Protein AF-A0A959F3C0-F1 (afdb_monomer_lite)

Structure (mmCIF, N/CA/C/O backbone):
data_AF-A0A959F3C0-F1
#
_entry.id   AF-A0A959F3C0-F1
#
loop_
_atom_site.group_PDB
_atom_site.id
_atom_site.type_symbol
_atom_site.label_atom_id
_atom_site.label_alt_id
_atom_site.label_comp_id
_atom_site.label_asym_id
_atom_site.label_entity_id
_atom_site.label_seq_id
_atom_site.pdbx_PDB_ins_code
_atom_site.Cartn_x
_atom_site.Cartn_y
_atom_site.Cartn_z
_atom_site.occupancy
_atom_site.B_iso_or_equiv
_atom_site.auth_seq_id
_atom_site.auth_comp_id
_atom_site.auth_asym_id
_atom_site.auth_atom_id
_atom_site.pdbx_PDB_model_num
ATOM 1 N N . ARG A 1 1 ? -4.978 -16.212 4.490 1.00 79.19 1 ARG A N 1
ATOM 2 C CA . ARG A 1 1 ? -4.830 -14.966 3.692 1.00 79.19 1 ARG A CA 1
ATOM 3 C C . ARG A 1 1 ? -3.474 -14.296 3.899 1.00 79.19 1 ARG A C 1
ATOM 5 O O . ARG A 1 1 ? -2.756 -14.211 2.923 1.00 79.19 1 ARG A O 1
ATOM 12 N N . VAL A 1 2 ? -3.073 -13.906 5.117 1.00 84.25 2 VAL A N 1
ATOM 13 C CA . VAL A 1 2 ? -1.724 -13.333 5.361 1.00 84.25 2 VAL A CA 1
ATOM 14 C C . VAL A 1 2 ? -0.593 -14.258 4.881 1.00 84.25 2 VAL A C 1
ATOM 16 O O . VAL A 1 2 ? 0.259 -13.827 4.116 1.00 84.25 2 VAL A O 1
ATOM 19 N 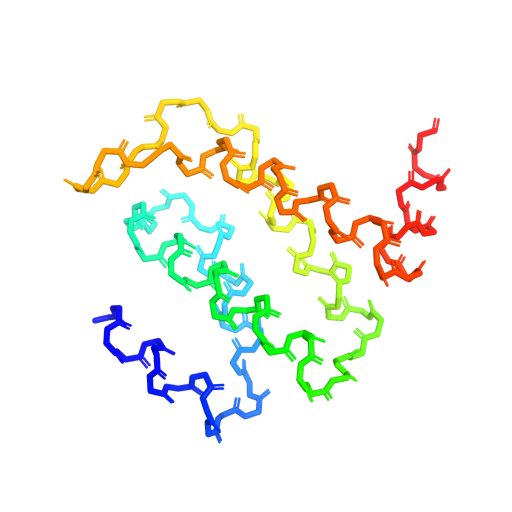N . ASN A 1 3 ? -0.635 -15.552 5.221 1.00 80.19 3 ASN A N 1
ATOM 20 C CA . ASN A 1 3 ? 0.368 -16.510 4.725 1.00 80.19 3 ASN A CA 1
ATOM 21 C C . ASN A 1 3 ? 0.359 -16.642 3.191 1.00 80.19 3 ASN A C 1
ATOM 23 O O . ASN A 1 3 ? 1.416 -16.740 2.583 1.00 80.19 3 ASN A O 1
ATOM 27 N N . ALA A 1 4 ? -0.822 -16.576 2.567 1.00 82.44 4 ALA A N 1
ATOM 28 C CA . ALA A 1 4 ? -0.950 -16.607 1.111 1.00 82.44 4 ALA A CA 1
ATOM 29 C C . ALA A 1 4 ? -0.371 -15.341 0.459 1.00 82.44 4 ALA A C 1
ATOM 31 O O . ALA A 1 4 ? 0.291 -15.445 -0.559 1.00 82.44 4 ALA A O 1
ATOM 32 N N . LEU A 1 5 ? -0.542 -14.161 1.067 1.00 85.50 5 LEU A N 1
ATOM 33 C CA . LEU A 1 5 ? 0.069 -12.917 0.582 1.00 85.50 5 LEU A CA 1
ATOM 34 C C . LEU A 1 5 ? 1.594 -12.994 0.560 1.00 85.50 5 LEU A C 1
ATOM 36 O O . LEU A 1 5 ? 2.214 -12.605 -0.423 1.00 85.50 5 LEU A O 1
ATOM 40 N N . ARG A 1 6 ? 2.185 -13.522 1.634 1.00 77.06 6 ARG A N 1
ATOM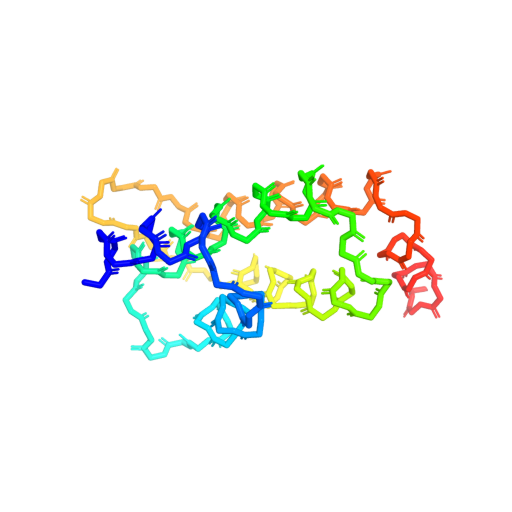 41 C CA . ARG A 1 6 ? 3.640 -13.681 1.747 1.00 77.06 6 ARG A CA 1
ATOM 42 C C . ARG A 1 6 ? 4.203 -14.690 0.744 1.00 77.06 6 ARG A C 1
ATOM 44 O O . ARG A 1 6 ? 5.342 -14.533 0.318 1.00 77.06 6 ARG A O 1
ATOM 51 N N . ALA A 1 7 ? 3.422 -15.713 0.392 1.00 80.62 7 ALA A N 1
ATOM 52 C CA . ALA A 1 7 ? 3.784 -16.673 -0.646 1.00 80.62 7 ALA A CA 1
ATOM 53 C C . ALA A 1 7 ? 3.670 -16.041 -2.045 1.00 80.62 7 ALA A C 1
ATOM 55 O O . ALA A 1 7 ? 4.661 -15.962 -2.764 1.00 80.62 7 ALA A O 1
ATOM 56 N N . LEU A 1 8 ? 2.503 -15.476 -2.377 1.00 79.81 8 LEU A N 1
ATOM 57 C CA . LEU A 1 8 ? 2.221 -14.863 -3.682 1.00 79.81 8 LEU A CA 1
ATOM 58 C C . LEU A 1 8 ? 3.166 -13.706 -4.021 1.00 79.81 8 LEU A C 1
ATOM 60 O O . LEU A 1 8 ? 3.525 -13.516 -5.180 1.00 79.81 8 LEU A O 1
ATOM 64 N N . SER A 1 9 ? 3.625 -12.946 -3.020 1.00 76.94 9 SER A N 1
ATOM 65 C CA . SER A 1 9 ? 4.524 -11.814 -3.261 1.00 76.94 9 SER A CA 1
ATOM 66 C C . SER A 1 9 ? 5.851 -12.202 -3.918 1.00 76.94 9 SER A C 1
ATOM 68 O O . SER A 1 9 ? 6.536 -11.312 -4.414 1.00 76.94 9 SER A O 1
ATOM 70 N N . ARG A 1 10 ? 6.231 -13.487 -3.894 1.00 70.12 10 ARG A N 1
ATOM 71 C CA . ARG A 1 10 ? 7.502 -13.987 -4.437 1.00 70.12 10 ARG A CA 1
ATOM 72 C C . ARG A 1 10 ? 7.410 -14.501 -5.872 1.00 70.12 10 ARG A C 1
ATOM 74 O O . ARG A 1 10 ? 8.434 -14.527 -6.541 1.00 70.12 10 ARG A O 1
ATOM 81 N N . GLU A 1 11 ? 6.227 -14.905 -6.324 1.00 70.88 11 GLU A N 1
ATOM 82 C CA . GLU A 1 11 ? 6.081 -15.757 -7.518 1.00 70.88 11 GLU A CA 1
ATOM 83 C C . GLU A 1 11 ? 5.157 -15.163 -8.589 1.00 70.88 11 GLU A C 1
ATOM 85 O O . GLU A 1 11 ? 5.207 -15.586 -9.736 1.00 70.88 11 GLU A O 1
ATOM 90 N N . ASP A 1 12 ? 4.323 -14.181 -8.238 1.00 75.62 12 ASP A N 1
ATOM 91 C CA . ASP A 1 12 ? 3.169 -13.805 -9.065 1.00 75.62 12 ASP A CA 1
ATOM 92 C C . ASP A 1 12 ? 3.296 -12.391 -9.639 1.00 75.62 12 ASP A C 1
ATOM 94 O O . ASP A 1 12 ? 3.259 -11.432 -8.873 1.00 75.62 12 ASP A O 1
ATOM 98 N N . GLU A 1 13 ? 3.440 -12.231 -10.956 1.00 72.94 13 GLU A N 1
ATOM 99 C CA . GLU A 1 13 ? 3.534 -10.936 -11.663 1.00 72.94 13 GLU A CA 1
ATOM 100 C C . GLU A 1 13 ? 2.342 -9.988 -11.414 1.00 72.94 13 GLU A C 1
ATOM 102 O O . GLU A 1 13 ? 2.512 -8.769 -11.431 1.00 72.94 13 GLU A O 1
ATOM 107 N N . GLU A 1 14 ? 1.158 -10.503 -11.076 1.00 83.56 14 GLU A N 1
ATOM 108 C CA . GLU A 1 14 ? -0.047 -9.696 -10.838 1.00 83.56 14 GLU A CA 1
ATOM 109 C C . GLU A 1 14 ? -0.189 -9.213 -9.386 1.00 83.56 14 GLU A C 1
ATOM 111 O O . GLU A 1 14 ? -1.116 -8.465 -9.036 1.00 83.56 14 GLU A O 1
ATOM 116 N N . PHE A 1 15 ? 0.745 -9.598 -8.514 1.00 90.19 15 PHE A N 1
ATOM 117 C CA . PHE A 1 15 ? 0.666 -9.335 -7.081 1.00 90.19 15 PHE A CA 1
ATOM 118 C C . PHE A 1 15 ? 0.436 -7.860 -6.737 1.00 90.19 15 PHE A C 1
ATOM 120 O O . PHE A 1 15 ? -0.326 -7.568 -5.815 1.00 90.19 15 PHE A O 1
ATOM 127 N N . MET A 1 16 ? 1.060 -6.915 -7.451 1.00 91.38 16 MET A N 1
ATOM 128 C CA . MET A 1 16 ?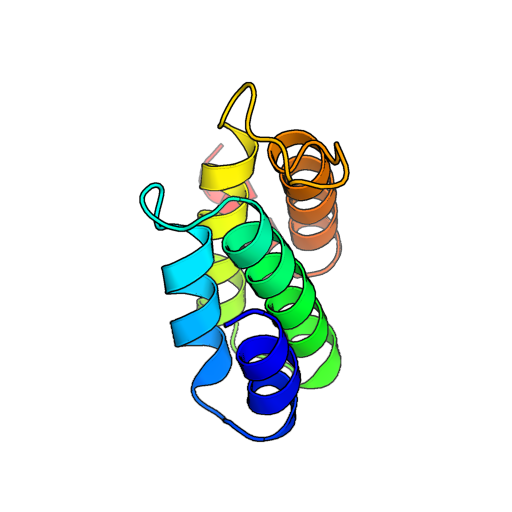 0.911 -5.485 -7.147 1.00 91.38 16 MET A CA 1
ATOM 129 C C . MET A 1 16 ? -0.521 -4.985 -7.335 1.00 91.38 16 MET A C 1
ATOM 131 O O . MET A 1 16 ? -1.010 -4.198 -6.517 1.00 91.38 16 MET A O 1
ATOM 135 N N . SER A 1 17 ? -1.216 -5.471 -8.365 1.00 90.88 17 SER A N 1
ATOM 136 C CA . SER A 1 17 ? -2.630 -5.158 -8.596 1.00 90.88 17 SER A CA 1
ATOM 137 C C . SER A 1 17 ? -3.481 -5.677 -7.435 1.00 90.88 17 SER A C 1
ATOM 139 O O . SER A 1 17 ? -4.276 -4.947 -6.831 1.00 90.88 17 SER A O 1
ATOM 141 N N . TYR A 1 18 ? -3.228 -6.922 -7.027 1.00 92.31 18 TYR A N 1
ATOM 142 C CA . TYR A 1 18 ? -3.921 -7.548 -5.909 1.00 92.31 18 TYR A CA 1
ATOM 143 C C . TYR A 1 18 ? -3.645 -6.847 -4.568 1.00 92.31 18 TYR A C 1
ATOM 145 O O . TYR A 1 18 ? -4.585 -6.547 -3.828 1.00 92.31 18 TYR A O 1
ATOM 153 N N . ALA A 1 19 ? -2.384 -6.526 -4.266 1.00 94.25 19 ALA A N 1
ATOM 154 C CA . ALA A 1 19 ? -1.984 -5.809 -3.058 1.00 94.25 19 ALA A CA 1
ATOM 155 C C . ALA A 1 19 ? -2.637 -4.423 -2.986 1.00 94.25 19 ALA A C 1
ATOM 157 O O . ALA A 1 19 ? -3.239 -4.088 -1.966 1.00 94.25 19 ALA A O 1
ATOM 158 N N . THR A 1 20 ? -2.614 -3.659 -4.081 1.00 95.81 20 THR A N 1
ATOM 159 C CA . THR A 1 20 ? -3.274 -2.344 -4.177 1.00 95.81 20 THR A CA 1
ATOM 160 C C . THR A 1 20 ? -4.766 -2.437 -3.856 1.00 95.81 20 THR A C 1
ATOM 162 O O . THR A 1 20 ? -5.297 -1.648 -3.064 1.00 95.81 20 THR A O 1
ATOM 165 N N . ARG A 1 21 ? -5.451 -3.446 -4.410 1.00 95.69 21 ARG A N 1
ATOM 166 C CA . ARG A 1 21 ? -6.873 -3.695 -4.140 1.00 95.69 21 ARG A CA 1
ATOM 167 C C . ARG A 1 21 ? -7.142 -4.020 -2.671 1.00 95.69 21 ARG A C 1
ATOM 169 O O . ARG A 1 21 ? -8.147 -3.581 -2.122 1.00 95.69 21 ARG A O 1
ATOM 176 N N . LEU A 1 22 ? -6.273 -4.794 -2.025 1.00 96.00 22 LEU A N 1
ATOM 177 C CA . LEU A 1 22 ? -6.450 -5.131 -0.612 1.00 96.00 22 LEU A CA 1
ATOM 178 C C . LEU A 1 22 ? -6.220 -3.925 0.297 1.00 96.00 22 LEU A C 1
ATOM 180 O O . LEU A 1 22 ? -7.024 -3.697 1.194 1.00 96.00 22 LEU A O 1
ATOM 184 N N . VAL A 1 23 ? -5.165 -3.142 0.057 1.00 96.75 23 VAL A N 1
ATOM 185 C CA . VAL A 1 23 ? -4.844 -1.947 0.857 1.00 96.75 23 VAL A CA 1
ATOM 186 C C . VAL A 1 23 ? -6.005 -0.942 0.836 1.00 96.75 23 VAL A C 1
ATOM 188 O O . VAL A 1 23 ? -6.424 -0.457 1.892 1.00 96.75 23 VAL A O 1
ATOM 191 N N . SER A 1 24 ? -6.579 -0.697 -0.345 1.00 95.44 24 SER A N 1
ATOM 192 C CA . SER A 1 24 ? -7.682 0.257 -0.550 1.00 95.44 24 SER A CA 1
ATOM 193 C C . SER A 1 24 ? -9.055 -0.233 -0.058 1.00 95.44 24 SER A C 1
ATOM 195 O O . SER A 1 24 ? -9.977 0.567 0.108 1.00 95.44 24 SER A O 1
ATOM 197 N N . ASN A 1 25 ? -9.229 -1.530 0.216 1.00 95.81 25 ASN A N 1
AT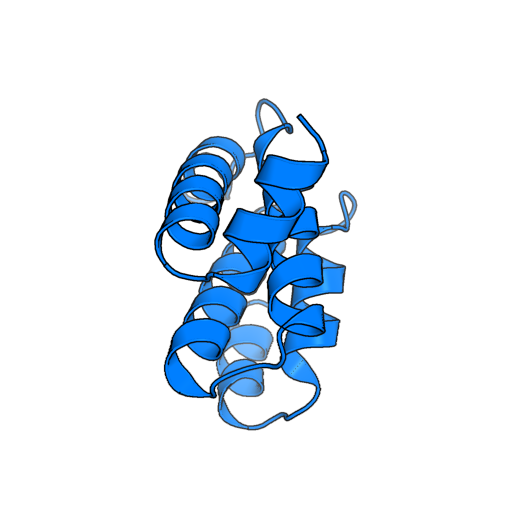OM 198 C CA . ASN A 1 25 ? -10.529 -2.076 0.598 1.00 95.81 25 ASN A CA 1
ATOM 199 C C . ASN A 1 25 ? -10.768 -2.019 2.117 1.00 95.81 25 ASN A C 1
ATOM 201 O O . ASN A 1 25 ? -10.310 -2.879 2.867 1.00 95.81 25 ASN A O 1
ATOM 205 N N . ARG A 1 26 ? -11.595 -1.069 2.569 1.00 92.56 26 ARG A N 1
ATOM 206 C CA . ARG A 1 26 ? -11.987 -0.913 3.987 1.00 92.56 26 ARG A CA 1
ATOM 207 C C . ARG A 1 26 ? -12.725 -2.108 4.594 1.00 92.56 26 ARG A C 1
ATOM 209 O O . ARG A 1 26 ? -12.779 -2.225 5.812 1.00 92.56 26 ARG A O 1
ATOM 216 N N . LYS A 1 27 ? -13.302 -2.990 3.769 1.00 94.44 27 LYS A N 1
ATOM 217 C CA . LYS A 1 27 ? -13.950 -4.225 4.242 1.00 94.44 27 LYS A CA 1
ATOM 218 C C . LYS A 1 27 ? -12.936 -5.327 4.572 1.00 94.44 27 LYS A C 1
ATOM 220 O O . LYS A 1 27 ? -13.304 -6.312 5.207 1.00 94.44 27 LYS A O 1
ATOM 225 N N . GLU A 1 28 ? -11.682 -5.198 4.134 1.00 95.31 28 GLU A N 1
ATOM 226 C CA . GLU A 1 28 ? -10.630 -6.154 4.478 1.00 95.31 28 GLU A CA 1
ATOM 227 C C . GLU A 1 28 ? -10.136 -5.951 5.911 1.00 95.31 28 GLU A C 1
ATOM 229 O O . GLU A 1 28 ? -10.108 -4.844 6.450 1.00 95.31 28 GLU A O 1
ATOM 234 N N . LYS A 1 29 ? -9.702 -7.051 6.533 1.00 94.94 29 LYS A N 1
ATOM 235 C CA . LYS A 1 29 ? -9.215 -7.022 7.915 1.00 94.94 29 LYS A CA 1
ATOM 236 C C . LYS A 1 29 ? -7.942 -6.161 8.021 1.00 94.94 29 LYS A C 1
ATOM 238 O O . LYS A 1 29 ? -7.072 -6.291 7.154 1.00 94.94 29 LYS A O 1
ATOM 243 N N . PRO A 1 30 ? -7.753 -5.371 9.097 1.00 95.56 30 PRO A N 1
ATOM 244 C CA . PRO A 1 30 ? -6.580 -4.503 9.258 1.00 95.56 30 PRO A CA 1
ATOM 245 C C . PRO A 1 30 ? -5.238 -5.224 9.095 1.00 95.56 30 PRO A C 1
ATOM 247 O O . PRO A 1 30 ? -4.343 -4.734 8.414 1.00 95.56 30 PRO A O 1
ATOM 250 N N . ASN A 1 31 ? -5.114 -6.439 9.638 1.00 95.31 31 ASN A N 1
ATOM 251 C CA . ASN A 1 31 ? -3.906 -7.255 9.498 1.00 95.31 31 ASN A CA 1
ATOM 252 C C . ASN A 1 31 ? -3.628 -7.687 8.047 1.00 95.31 31 ASN A C 1
ATOM 254 O O . ASN A 1 31 ? -2.474 -7.786 7.649 1.00 95.31 31 ASN A O 1
ATOM 258 N N . VAL A 1 32 ? -4.665 -7.930 7.241 1.00 95.75 32 VAL A N 1
ATOM 259 C CA . VAL A 1 32 ? -4.517 -8.254 5.814 1.00 95.75 32 VAL A CA 1
ATOM 260 C C . VAL A 1 32 ? -4.066 -7.022 5.037 1.00 95.75 32 VAL A C 1
ATOM 262 O O . VAL A 1 32 ? -3.155 -7.126 4.220 1.00 95.75 32 VAL A O 1
ATOM 265 N N . ARG A 1 33 ? -4.662 -5.860 5.320 1.00 95.88 33 ARG A N 1
ATOM 266 C CA . ARG A 1 33 ? -4.311 -4.582 4.681 1.00 95.88 33 ARG A CA 1
ATOM 267 C C . ARG A 1 33 ? -2.870 -4.179 4.993 1.00 95.88 33 ARG A C 1
ATOM 269 O O . ARG A 1 33 ? -2.121 -3.851 4.079 1.00 95.88 33 ARG A O 1
ATOM 276 N N . TYR A 1 34 ? -2.463 -4.297 6.256 1.00 95.31 34 TYR A N 1
ATOM 277 C CA . TYR A 1 34 ? -1.093 -4.034 6.696 1.00 95.31 34 TYR A CA 1
ATOM 278 C C . TYR A 1 34 ? -0.067 -4.969 6.029 1.00 95.31 34 TYR A C 1
ATOM 280 O O . TYR A 1 34 ? 0.968 -4.520 5.540 1.00 95.31 34 TYR A O 1
ATOM 288 N N . GLU A 1 35 ? -0.348 -6.271 5.952 1.00 94.50 35 GLU A N 1
ATOM 289 C CA . GLU A 1 35 ? 0.568 -7.224 5.309 1.00 94.50 35 GLU A CA 1
ATOM 290 C C . GLU A 1 35 ? 0.631 -7.026 3.788 1.00 94.50 35 GLU A C 1
ATOM 292 O O . GLU A 1 35 ? 1.718 -7.068 3.218 1.00 94.50 35 GLU A O 1
ATOM 297 N N . ALA A 1 36 ? -0.495 -6.728 3.131 1.00 95.81 36 ALA A N 1
ATOM 298 C CA . ALA A 1 36 ? -0.514 -6.365 1.712 1.00 95.81 36 ALA A CA 1
ATOM 299 C C . ALA A 1 36 ? 0.313 -5.098 1.441 1.00 95.81 36 ALA A C 1
ATOM 301 O O . ALA A 1 36 ? 1.076 -5.058 0.477 1.00 95.81 36 ALA A O 1
ATOM 302 N N . MET A 1 37 ? 0.219 -4.101 2.325 1.00 95.06 37 MET A N 1
ATOM 303 C CA . MET A 1 37 ? 1.024 -2.885 2.267 1.00 95.06 37 MET A CA 1
ATOM 304 C C . MET A 1 37 ? 2.528 -3.196 2.374 1.00 95.06 37 MET A C 1
ATOM 306 O O . MET A 1 37 ? 3.315 -2.760 1.534 1.00 95.06 37 MET A O 1
ATOM 310 N N . ARG A 1 38 ? 2.946 -4.002 3.359 1.00 93.00 38 ARG A N 1
ATOM 311 C CA . ARG A 1 38 ? 4.361 -4.382 3.528 1.00 93.00 38 ARG A CA 1
ATOM 312 C C . ARG A 1 38 ? 4.904 -5.204 2.366 1.00 93.00 38 ARG A C 1
ATOM 314 O O . ARG A 1 38 ? 5.998 -4.922 1.882 1.00 93.00 38 ARG A O 1
ATOM 321 N N . SER A 1 39 ? 4.161 -6.213 1.920 1.00 92.62 39 SER A N 1
ATOM 322 C CA . SER A 1 39 ? 4.576 -7.055 0.797 1.00 92.62 39 SER A CA 1
ATOM 323 C C . SER A 1 39 ? 4.612 -6.272 -0.518 1.00 92.62 39 SER A C 1
ATOM 325 O O . SER A 1 39 ? 5.552 -6.442 -1.290 1.00 92.62 39 SER A O 1
ATOM 327 N N . GLY A 1 40 ? 3.644 -5.376 -0.751 1.00 92.88 40 GLY A N 1
ATOM 328 C CA . GLY A 1 40 ? 3.634 -4.479 -1.911 1.00 92.88 40 GLY A CA 1
ATOM 329 C C . GLY A 1 40 ? 4.842 -3.542 -1.931 1.00 92.88 40 GLY A C 1
ATOM 330 O O . GLY A 1 40 ? 5.504 -3.409 -2.957 1.00 92.88 40 GLY A O 1
ATOM 331 N N . MET A 1 41 ? 5.211 -2.979 -0.775 1.00 91.50 41 MET A N 1
ATOM 332 C CA . MET A 1 41 ? 6.427 -2.172 -0.649 1.00 91.50 41 MET A CA 1
ATOM 333 C C . MET A 1 41 ? 7.693 -2.977 -0.957 1.00 91.50 41 MET A C 1
ATOM 335 O O . MET A 1 41 ? 8.553 -2.515 -1.702 1.00 91.50 41 MET A O 1
ATOM 339 N N . GLY A 1 42 ? 7.814 -4.193 -0.413 1.00 87.88 42 GLY A N 1
ATOM 340 C CA . GLY A 1 42 ? 8.950 -5.061 -0.728 1.00 87.88 42 GLY A CA 1
ATOM 341 C C . GLY A 1 42 ? 9.118 -5.208 -2.240 1.00 87.88 42 GLY A C 1
ATOM 342 O O . GLY A 1 42 ? 10.201 -5.002 -2.778 1.00 87.88 42 GLY A O 1
ATOM 343 N N . ARG A 1 43 ? 8.020 -5.450 -2.948 1.00 86.62 43 ARG A N 1
ATOM 344 C CA . ARG A 1 43 ? 8.046 -5.660 -4.392 1.00 86.62 43 ARG A CA 1
ATOM 345 C C . ARG A 1 43 ? 8.403 -4.414 -5.200 1.00 86.62 43 ARG A C 1
ATOM 347 O O . ARG A 1 43 ? 9.243 -4.507 -6.090 1.00 86.62 43 ARG A O 1
ATOM 354 N N . LEU A 1 44 ? 7.869 -3.251 -4.824 1.00 87.56 44 LEU A N 1
ATOM 355 C CA . LEU A 1 44 ? 8.264 -1.964 -5.410 1.00 87.56 44 LEU A CA 1
ATOM 356 C C . LEU A 1 44 ? 9.777 -1.722 -5.330 1.00 87.56 44 LEU A C 1
ATOM 358 O O . LEU A 1 44 ? 10.354 -1.172 -6.264 1.00 87.56 44 LEU A O 1
ATOM 362 N N . ASN A 1 45 ? 10.416 -2.143 -4.234 1.00 79.69 45 ASN A N 1
ATOM 363 C CA . ASN A 1 45 ? 11.862 -2.015 -4.059 1.00 79.69 45 ASN A CA 1
ATOM 364 C C . ASN A 1 45 ? 12.667 -3.045 -4.869 1.00 79.69 45 ASN A C 1
ATOM 366 O O . ASN A 1 45 ? 13.752 -2.714 -5.336 1.00 79.69 45 ASN A O 1
ATOM 370 N N . TYR A 1 46 ? 12.177 -4.282 -5.010 1.00 79.00 46 TYR A N 1
ATOM 371 C CA . TYR A 1 46 ? 12.953 -5.378 -5.609 1.00 79.00 46 TYR A CA 1
ATOM 372 C C . TYR A 1 46 ? 12.742 -5.564 -7.116 1.00 79.00 46 TYR A C 1
ATOM 374 O O . TYR A 1 46 ? 13.679 -5.973 -7.794 1.00 79.00 46 TYR A O 1
ATOM 382 N N . GLN A 1 47 ? 11.546 -5.297 -7.650 1.00 75.81 47 GLN A N 1
ATOM 383 C CA . GLN A 1 47 ? 11.196 -5.654 -9.035 1.00 75.81 47 GLN A CA 1
ATOM 384 C C . GLN A 1 47 ? 11.154 -4.475 -10.013 1.00 75.81 47 GLN A C 1
ATOM 386 O O . GLN A 1 47 ? 10.938 -4.687 -11.200 1.00 75.81 47 GLN A O 1
ATOM 391 N N . GLY A 1 48 ? 11.387 -3.240 -9.555 1.00 75.94 48 GLY A N 1
ATOM 392 C CA . GLY A 1 48 ? 11.428 -2.085 -10.460 1.00 75.94 48 GLY A CA 1
ATOM 393 C C . GLY A 1 48 ? 10.094 -1.837 -11.171 1.00 75.94 48 GLY A C 1
ATOM 394 O O . GLY A 1 48 ? 10.059 -1.621 -12.379 1.00 75.94 48 GLY A O 1
ATOM 395 N N . GLU A 1 49 ? 8.998 -1.879 -10.412 1.00 88.50 49 GLU A N 1
ATOM 396 C CA . GLU A 1 49 ? 7.627 -1.699 -10.901 1.00 88.50 49 GLU A CA 1
ATOM 397 C C . GLU A 1 49 ? 7.445 -0.412 -11.718 1.00 88.50 49 GLU A C 1
ATOM 399 O O . GLU A 1 49 ? 8.097 0.607 -11.468 1.00 88.50 49 GLU A O 1
ATOM 404 N N . THR A 1 50 ? 6.503 -0.422 -12.663 1.00 91.56 50 THR A N 1
ATOM 405 C CA . THR A 1 50 ? 6.249 0.740 -13.529 1.00 91.56 50 THR A CA 1
ATOM 406 C C . THR A 1 50 ? 5.815 1.979 -12.736 1.00 91.56 50 THR A C 1
ATOM 408 O O . THR A 1 50 ? 5.220 1.890 -11.660 1.00 91.56 50 THR A O 1
ATOM 411 N N . ALA A 1 51 ? 6.038 3.172 -13.301 1.00 92.38 51 ALA A N 1
ATOM 412 C CA . ALA A 1 51 ? 5.640 4.437 -12.677 1.00 92.38 51 ALA A CA 1
ATOM 413 C C . ALA A 1 51 ? 4.138 4.494 -12.329 1.00 92.38 51 ALA A C 1
ATOM 415 O O . ALA A 1 51 ? 3.769 5.033 -11.288 1.00 92.38 51 ALA A O 1
ATOM 416 N N . SER A 1 52 ? 3.279 3.913 -13.175 1.00 93.81 52 SER A N 1
ATOM 417 C CA . SER A 1 52 ? 1.835 3.844 -12.922 1.00 93.81 52 SER A CA 1
ATOM 418 C C . SER A 1 52 ? 1.521 2.986 -11.695 1.00 93.81 52 SER A C 1
ATOM 420 O O . SER A 1 52 ? 0.772 3.419 -10.821 1.00 93.81 52 SER A O 1
ATOM 422 N N . ILE A 1 53 ? 2.152 1.814 -11.577 1.00 93.69 53 ILE A N 1
ATOM 423 C CA . ILE A 1 53 ? 1.978 0.916 -10.428 1.00 93.69 53 ILE A CA 1
ATOM 424 C C . ILE A 1 53 ? 2.454 1.592 -9.138 1.00 93.69 53 ILE A C 1
ATOM 426 O O . ILE A 1 53 ? 1.742 1.559 -8.135 1.00 93.69 53 ILE A O 1
ATOM 430 N N . GLN A 1 54 ? 3.604 2.273 -9.172 1.00 94.00 54 GLN A N 1
ATOM 431 C CA . GLN A 1 54 ? 4.123 3.029 -8.026 1.00 94.00 54 GLN A CA 1
ATOM 432 C C . GLN A 1 54 ? 3.133 4.091 -7.534 1.00 94.00 54 GLN A C 1
ATOM 434 O O . GLN A 1 54 ? 2.875 4.187 -6.334 1.00 94.00 54 GLN A O 1
ATOM 439 N N . VAL A 1 55 ? 2.560 4.874 -8.453 1.00 96.25 55 VAL A N 1
ATOM 440 C CA . VAL A 1 55 ? 1.587 5.922 -8.114 1.00 96.25 55 VAL A CA 1
ATOM 441 C C . VAL A 1 55 ? 0.286 5.316 -7.588 1.00 96.25 55 VAL A C 1
ATOM 443 O O . VAL A 1 55 ? -0.194 5.741 -6.539 1.00 96.25 55 VAL A O 1
ATOM 446 N N . ASN A 1 56 ? -0.257 4.295 -8.254 1.00 96.00 56 ASN A N 1
ATOM 447 C CA . ASN A 1 56 ? -1.501 3.643 -7.837 1.00 96.00 56 ASN A CA 1
ATOM 448 C C . ASN A 1 56 ? -1.385 3.024 -6.440 1.00 96.00 56 ASN A C 1
ATOM 450 O O . ASN A 1 56 ? -2.280 3.181 -5.609 1.00 96.00 56 ASN A O 1
ATOM 454 N N . PHE A 1 57 ? -0.260 2.369 -6.154 1.00 96.69 57 PHE A N 1
ATOM 455 C CA . PHE A 1 57 ? -0.006 1.819 -4.831 1.00 96.69 57 PHE A CA 1
ATOM 456 C C . PHE A 1 57 ? 0.130 2.925 -3.774 1.00 96.69 57 PHE A C 1
ATOM 458 O O . PHE A 1 57 ? -0.485 2.837 -2.712 1.00 96.69 57 PHE A O 1
ATOM 465 N N . ALA A 1 58 ? 0.866 4.003 -4.072 1.00 96.56 58 ALA A N 1
ATOM 466 C CA . ALA A 1 58 ? 1.009 5.137 -3.158 1.00 96.56 58 ALA A CA 1
ATOM 467 C C . ALA A 1 58 ? -0.334 5.811 -2.831 1.00 96.56 58 ALA A C 1
ATOM 469 O O . ALA A 1 58 ? -0.550 6.206 -1.688 1.00 96.56 58 ALA A O 1
ATOM 470 N N . LEU A 1 59 ? -1.255 5.895 -3.795 1.00 97.06 59 LEU A N 1
ATOM 471 C CA . LEU A 1 59 ? -2.614 6.395 -3.568 1.00 97.06 59 LEU A CA 1
ATOM 472 C C . LEU A 1 59 ? -3.415 5.499 -2.616 1.00 97.06 59 LEU A C 1
ATOM 474 O O . LEU A 1 59 ? -4.119 6.005 -1.743 1.00 97.06 59 LEU A O 1
ATOM 478 N N . ALA A 1 60 ? -3.294 4.176 -2.740 1.00 97.62 60 ALA A N 1
ATOM 479 C CA . ALA A 1 60 ? -3.946 3.253 -1.812 1.00 97.62 60 ALA A CA 1
ATOM 480 C C . ALA A 1 60 ? -3.378 3.386 -0.385 1.00 97.62 60 ALA A C 1
ATOM 482 O O . ALA A 1 60 ? -4.136 3.381 0.586 1.00 97.62 60 ALA A O 1
ATOM 483 N N . VAL A 1 61 ? -2.058 3.560 -0.252 1.00 97.31 61 VAL A N 1
ATOM 484 C CA . VAL A 1 61 ? -1.405 3.821 1.042 1.00 97.31 61 VAL A CA 1
ATOM 485 C C . VAL A 1 61 ? -1.833 5.176 1.617 1.00 97.31 61 VAL A C 1
ATOM 487 O O . VAL A 1 61 ? -2.108 5.269 2.811 1.00 97.31 61 VAL A O 1
ATOM 490 N N . GLU A 1 62 ? -1.965 6.215 0.788 1.00 96.94 62 GLU A N 1
ATOM 491 C CA . GLU A 1 62 ? -2.472 7.522 1.219 1.00 96.94 62 GLU A CA 1
ATOM 492 C C . GLU A 1 62 ? -3.890 7.427 1.784 1.00 96.94 62 GLU A C 1
ATOM 494 O O . GLU A 1 62 ? -4.145 7.940 2.874 1.00 96.94 62 GLU A O 1
ATOM 499 N N . GLN A 1 63 ? -4.793 6.726 1.095 1.00 96.12 63 GLN A N 1
ATOM 500 C CA . GLN A 1 63 ? -6.154 6.505 1.587 1.00 96.12 63 GLN A CA 1
ATOM 501 C C . GLN A 1 63 ? -6.160 5.845 2.967 1.00 96.12 63 GLN A C 1
ATOM 503 O O . GLN A 1 63 ? -6.888 6.292 3.851 1.00 96.12 63 GLN A O 1
ATOM 508 N N . LEU A 1 64 ? -5.328 4.817 3.156 1.00 96.00 64 LEU A N 1
ATOM 509 C CA . LEU A 1 64 ? -5.189 4.115 4.428 1.00 96.00 64 LEU A CA 1
ATOM 510 C C . LEU A 1 64 ? -4.590 5.010 5.526 1.00 96.00 64 LEU A C 1
ATOM 512 O O . LEU A 1 64 ? -5.030 4.939 6.669 1.00 96.00 64 LEU A O 1
ATOM 516 N N . SER A 1 65 ? -3.644 5.892 5.189 1.00 95.81 65 SER A N 1
ATOM 517 C CA . SER A 1 65 ? -3.016 6.813 6.152 1.00 95.81 65 SER A CA 1
ATOM 518 C C . SER A 1 65 ? -3.985 7.830 6.773 1.00 95.81 65 SER A C 1
ATOM 520 O O . SER A 1 65 ? -3.706 8.384 7.835 1.00 95.81 65 SER A O 1
ATOM 522 N N . GLY A 1 66 ? -5.126 8.077 6.120 1.00 94.38 66 GLY A N 1
ATOM 523 C CA . GLY A 1 66 ? -6.188 8.950 6.622 1.00 94.38 66 GLY A CA 1
ATOM 524 C C . GLY A 1 66 ? -7.204 8.255 7.535 1.00 94.38 66 GLY A C 1
ATOM 525 O O . GLY A 1 66 ? -8.107 8.917 8.044 1.00 94.38 66 GLY A O 1
ATOM 526 N N . GLU A 1 67 ? -7.111 6.936 7.728 1.00 93.75 67 GLU A N 1
ATOM 527 C CA . GLU A 1 67 ? -8.072 6.180 8.532 1.00 93.75 67 GLU A CA 1
ATOM 528 C C . GLU A 1 67 ? -7.681 6.182 10.018 1.00 93.75 67 GLU A C 1
ATOM 530 O O . GLU A 1 67 ? -6.628 5.679 10.402 1.00 93.75 67 GLU A O 1
ATOM 535 N N . GLN A 1 68 ? -8.547 6.737 10.871 1.00 89.12 68 GLN A N 1
ATOM 536 C CA . GLN A 1 68 ? -8.314 6.822 12.316 1.00 89.12 68 GLN A CA 1
ATOM 537 C C . GLN A 1 68 ? -8.749 5.540 13.039 1.00 89.12 68 GLN A C 1
ATOM 539 O O . GLN A 1 68 ? -9.792 4.964 12.729 1.00 89.12 68 GLN A O 1
ATOM 544 N N . GLY A 1 69 ? -7.967 5.115 14.037 1.00 88.25 69 GLY A N 1
ATOM 545 C CA . GLY A 1 69 ? -8.315 3.997 14.925 1.00 88.25 69 GLY A CA 1
ATOM 546 C C . GLY A 1 69 ? -8.188 2.603 14.299 1.00 88.25 69 GLY A C 1
ATOM 547 O O . GLY A 1 69 ? -8.671 1.625 14.871 1.00 88.25 69 GLY A O 1
ATOM 548 N N . VAL A 1 70 ? -7.548 2.484 13.132 1.00 91.56 70 VAL A N 1
ATOM 549 C CA . VAL A 1 70 ? -7.348 1.198 12.458 1.00 91.56 70 VAL A CA 1
ATOM 550 C C . VAL A 1 70 ? -6.149 0.480 13.064 1.00 91.56 70 VAL A C 1
ATOM 552 O O . VAL A 1 70 ? -4.999 0.801 12.774 1.00 91.56 70 VAL A O 1
ATOM 555 N N . VAL A 1 71 ? -6.425 -0.536 13.879 1.00 94.75 71 VAL A N 1
ATOM 556 C CA . VAL A 1 71 ? -5.393 -1.323 14.561 1.00 94.75 71 VAL A CA 1
ATOM 557 C C . VAL A 1 71 ? -5.448 -2.800 14.189 1.00 94.75 71 VAL A C 1
ATOM 559 O O . VAL A 1 71 ? -6.508 -3.382 13.945 1.00 94.75 71 VAL A O 1
ATOM 562 N N . THR A 1 72 ? -4.279 -3.424 14.131 1.00 94.00 72 THR A N 1
ATOM 563 C CA . THR A 1 72 ? -4.129 -4.872 13.962 1.00 94.00 72 THR A CA 1
ATOM 564 C C . THR A 1 72 ? -4.371 -5.631 15.276 1.00 94.00 72 THR A C 1
ATOM 566 O O . THR A 1 72 ? -4.463 -5.056 16.360 1.00 94.00 72 THR A O 1
ATOM 569 N N . THR A 1 73 ? -4.405 -6.967 15.202 1.00 90.19 73 THR A N 1
ATOM 570 C CA . THR A 1 73 ? -4.483 -7.847 16.385 1.00 90.19 73 THR A CA 1
ATOM 571 C C . THR A 1 73 ? -3.267 -7.740 17.306 1.00 90.19 73 THR A C 1
ATOM 573 O O . THR A 1 73 ? -3.375 -8.040 18.488 1.00 90.19 73 THR A O 1
ATOM 576 N N . ASP A 1 74 ? -2.119 -7.308 16.784 1.00 90.44 74 ASP A N 1
ATOM 577 C CA . ASP A 1 74 ? -0.897 -7.056 17.552 1.00 90.44 74 ASP A CA 1
ATOM 578 C C . ASP A 1 74 ? -0.714 -5.576 17.926 1.00 90.44 74 ASP A C 1
ATOM 580 O O . ASP A 1 74 ? 0.398 -5.141 18.206 1.00 90.44 74 ASP A O 1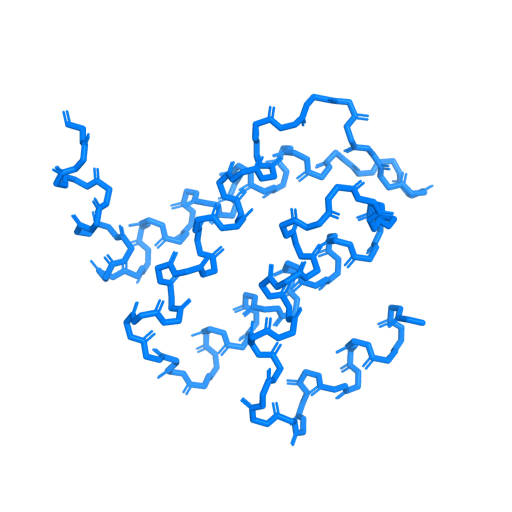
ATOM 584 N N . LYS A 1 75 ? -1.820 -4.816 17.980 1.00 92.50 75 LYS A N 1
ATOM 585 C CA . LYS A 1 75 ? -1.881 -3.424 18.459 1.00 92.50 75 LYS A CA 1
ATOM 586 C C . LYS A 1 75 ? -1.036 -2.426 17.657 1.00 92.50 75 LYS A C 1
ATOM 588 O O . LYS A 1 75 ? -0.722 -1.354 18.167 1.00 92.50 75 LYS A O 1
ATOM 593 N N . ARG A 1 76 ? -0.689 -2.742 16.408 1.00 92.06 76 ARG A N 1
ATOM 594 C CA . ARG A 1 76 ? -0.036 -1.788 15.503 1.00 92.06 76 ARG A CA 1
ATOM 595 C C . ARG A 1 76 ? -1.079 -0.860 14.902 1.00 92.06 76 ARG A C 1
ATOM 597 O O . ARG A 1 76 ? -2.105 -1.333 14.409 1.00 92.06 76 ARG A O 1
ATOM 604 N N . ASP A 1 77 ? -0.803 0.438 14.933 1.00 94.81 77 ASP A N 1
ATOM 605 C CA . ASP A 1 77 ? -1.614 1.446 14.255 1.00 94.81 77 ASP A CA 1
ATOM 606 C C . ASP A 1 77 ? -1.280 1.428 12.761 1.00 94.81 77 ASP A C 1
ATOM 608 O O . ASP A 1 77 ? -0.216 1.866 12.321 1.00 94.81 77 ASP A O 1
ATOM 612 N N . VAL A 1 78 ? -2.199 0.871 11.976 1.00 95.50 78 VAL A N 1
ATOM 613 C CA . VAL A 1 78 ? -2.018 0.715 10.533 1.00 95.50 78 VAL A CA 1
ATOM 614 C C . VAL A 1 78 ? -1.994 2.077 9.839 1.00 95.50 78 VAL A C 1
ATOM 616 O O . VAL A 1 78 ? -1.264 2.240 8.864 1.00 95.50 78 VAL A O 1
ATOM 619 N N . GLY A 1 79 ? -2.767 3.049 10.330 1.00 95.94 79 GLY A N 1
ATOM 620 C CA . GLY A 1 79 ? -2.820 4.395 9.764 1.00 95.94 79 GLY A CA 1
ATOM 621 C C . GLY A 1 79 ? -1.498 5.138 9.961 1.00 95.94 79 GLY A C 1
ATOM 622 O O . GLY A 1 79 ? -0.972 5.724 9.011 1.00 95.94 79 GLY A O 1
ATOM 623 N N . ALA A 1 80 ? -0.915 5.048 11.161 1.00 95.50 80 ALA A N 1
ATOM 624 C CA . ALA A 1 80 ? 0.397 5.627 11.457 1.00 95.50 80 ALA A CA 1
ATOM 625 C C . ALA A 1 80 ? 1.502 5.031 10.565 1.00 95.50 80 ALA A C 1
ATOM 627 O O . ALA A 1 80 ? 2.239 5.766 9.909 1.00 95.50 80 ALA A O 1
ATOM 628 N N . GLU A 1 81 ? 1.552 3.704 10.451 1.00 96.06 81 GLU A N 1
ATOM 629 C CA . GLU A 1 81 ? 2.517 2.995 9.599 1.00 96.06 81 GLU A CA 1
ATOM 630 C C . GLU A 1 81 ? 2.335 3.338 8.110 1.00 96.06 81 GLU A C 1
ATOM 632 O O . GLU A 1 81 ? 3.303 3.542 7.377 1.00 96.06 81 GLU A O 1
ATOM 637 N N . ALA A 1 82 ? 1.087 3.455 7.643 1.00 96.69 82 ALA A N 1
ATOM 638 C CA . ALA A 1 82 ? 0.792 3.871 6.275 1.00 96.69 82 ALA A CA 1
ATOM 639 C C . ALA A 1 82 ? 1.243 5.313 6.003 1.00 96.69 82 ALA A C 1
ATOM 641 O O . ALA A 1 82 ? 1.733 5.613 4.913 1.00 96.69 82 ALA A O 1
ATOM 642 N N . LYS A 1 83 ? 1.131 6.209 6.991 1.00 96.75 83 LYS A N 1
ATOM 643 C CA . LYS A 1 83 ? 1.626 7.587 6.886 1.00 96.75 83 LYS A CA 1
ATOM 644 C C . LYS A 1 83 ? 3.146 7.629 6.730 1.00 96.75 83 LYS A C 1
ATOM 646 O O . LYS A 1 83 ? 3.650 8.348 5.864 1.00 96.75 83 LYS A O 1
ATOM 651 N N . GLU A 1 84 ? 3.870 6.851 7.530 1.00 96.19 84 GLU A N 1
ATOM 652 C CA . GLU A 1 84 ? 5.327 6.720 7.412 1.00 96.19 84 GLU A CA 1
ATOM 653 C C . GLU A 1 84 ? 5.727 6.155 6.047 1.00 96.19 84 GLU A C 1
ATOM 655 O O . GLU A 1 84 ? 6.607 6.695 5.367 1.00 96.19 84 GLU A O 1
ATOM 660 N N . LEU A 1 85 ? 5.016 5.122 5.593 1.00 95.31 85 LEU A N 1
ATOM 661 C CA . LEU A 1 85 ? 5.253 4.521 4.292 1.00 95.31 85 LEU A CA 1
ATOM 662 C C . LEU A 1 85 ? 4.991 5.496 3.139 1.00 95.31 85 LEU A C 1
ATOM 664 O O . LEU A 1 85 ? 5.786 5.567 2.204 1.00 95.31 85 LEU A O 1
ATOM 668 N N . LEU A 1 86 ? 3.914 6.281 3.193 1.00 96.81 86 LEU A N 1
ATOM 669 C CA . LEU A 1 86 ? 3.625 7.289 2.174 1.00 96.81 86 LEU A CA 1
ATOM 670 C C . LEU A 1 86 ? 4.750 8.327 2.078 1.00 96.81 86 LEU A C 1
ATOM 672 O O . LEU A 1 86 ? 5.156 8.704 0.975 1.00 96.81 86 LEU A O 1
ATOM 676 N N . ALA A 1 87 ? 5.284 8.771 3.220 1.00 96.50 87 ALA A N 1
ATOM 677 C CA . ALA A 1 87 ? 6.424 9.683 3.253 1.00 96.50 87 ALA A CA 1
ATOM 678 C C . ALA A 1 87 ? 7.669 9.048 2.613 1.00 96.50 87 ALA A C 1
ATOM 680 O O . ALA A 1 87 ? 8.339 9.680 1.789 1.00 96.50 87 ALA A O 1
ATOM 681 N N . PHE A 1 88 ? 7.940 7.777 2.922 1.00 95.25 88 PHE A N 1
ATOM 682 C CA . PHE A 1 88 ? 9.006 7.013 2.279 1.00 95.25 88 PHE A CA 1
ATOM 683 C C . PHE A 1 88 ? 8.809 6.923 0.757 1.00 95.25 88 PHE A C 1
ATOM 685 O O . PHE A 1 88 ? 9.749 7.190 0.004 1.00 95.25 88 PHE A O 1
ATOM 692 N N . LEU A 1 89 ? 7.598 6.605 0.292 1.00 94.75 89 LEU A N 1
ATOM 693 C CA . LEU A 1 89 ? 7.279 6.477 -1.131 1.00 94.75 89 LEU A CA 1
ATOM 694 C C . LEU A 1 89 ? 7.503 7.801 -1.881 1.00 94.75 89 LEU A C 1
ATOM 696 O O . LEU A 1 89 ? 8.157 7.830 -2.923 1.00 94.75 89 LEU A O 1
ATOM 700 N N . ARG A 1 90 ? 7.038 8.921 -1.315 1.00 95.06 90 ARG A N 1
ATOM 701 C CA . ARG A 1 90 ? 7.248 10.268 -1.879 1.00 95.06 90 ARG A CA 1
ATOM 702 C C . ARG A 1 90 ? 8.727 10.652 -1.955 1.00 95.06 90 ARG A C 1
ATOM 704 O O . ARG A 1 90 ? 9.127 11.369 -2.869 1.00 95.06 90 ARG A O 1
ATOM 711 N N . ARG A 1 91 ? 9.553 10.192 -1.013 1.00 95.00 91 ARG A N 1
ATOM 712 C CA . ARG A 1 91 ? 10.994 10.475 -1.010 1.00 95.00 91 ARG A CA 1
ATOM 713 C C . ARG A 1 91 ? 11.741 9.654 -2.059 1.00 95.00 91 ARG A C 1
ATOM 715 O O . ARG A 1 91 ? 12.545 10.218 -2.803 1.00 95.00 91 ARG A O 1
ATOM 722 N N . ASN A 1 92 ? 11.473 8.352 -2.114 1.00 93.31 92 ASN A N 1
ATOM 723 C CA . ASN A 1 92 ? 12.309 7.396 -2.842 1.00 93.31 92 ASN A CA 1
ATOM 724 C C . ASN A 1 92 ? 11.849 7.130 -4.282 1.00 93.31 92 ASN A C 1
ATOM 726 O O . ASN A 1 92 ? 12.676 6.756 -5.106 1.00 93.31 92 ASN A O 1
ATOM 730 N N . PHE A 1 93 ? 10.580 7.382 -4.624 1.00 93.25 93 PHE A N 1
ATOM 731 C CA . PHE A 1 93 ? 10.048 7.112 -5.964 1.00 93.25 93 PHE A CA 1
ATOM 732 C C . PHE A 1 93 ? 9.730 8.418 -6.705 1.00 93.25 93 PHE A C 1
ATOM 734 O O . PHE A 1 93 ? 8.756 9.102 -6.371 1.00 93.25 93 PHE A O 1
ATOM 741 N N . PRO A 1 94 ? 10.505 8.791 -7.747 1.00 93.75 94 PRO A N 1
ATOM 742 C CA . PRO A 1 94 ? 10.302 10.045 -8.475 1.00 93.75 94 PRO A CA 1
ATOM 743 C C . PRO A 1 94 ? 8.919 10.181 -9.122 1.00 93.75 94 PRO A C 1
ATOM 745 O O . PRO A 1 94 ? 8.411 11.296 -9.234 1.00 93.75 94 PRO A O 1
ATOM 748 N N . ALA A 1 95 ? 8.303 9.076 -9.557 1.00 94.25 95 ALA A N 1
ATOM 749 C CA . ALA A 1 95 ? 6.952 9.085 -10.118 1.00 94.25 95 ALA A CA 1
ATOM 750 C C . ALA A 1 95 ? 5.913 9.516 -9.073 1.00 94.25 95 ALA A C 1
ATOM 752 O O . ALA A 1 95 ? 5.132 10.433 -9.325 1.00 94.25 95 ALA A O 1
ATOM 753 N N . VAL A 1 96 ? 5.982 8.931 -7.873 1.00 95.94 96 VAL A N 1
ATOM 754 C CA . VAL A 1 96 ? 5.128 9.292 -6.734 1.00 95.94 96 VAL A CA 1
ATOM 755 C C . VAL A 1 96 ? 5.363 10.745 -6.332 1.00 95.94 96 VAL A C 1
ATOM 757 O O . VAL A 1 96 ? 4.412 11.513 -6.204 1.00 95.94 96 VAL A O 1
ATOM 760 N N . ARG A 1 97 ? 6.628 11.160 -6.197 1.00 95.88 97 ARG A N 1
ATOM 761 C CA . ARG A 1 97 ? 6.976 12.542 -5.843 1.00 95.88 97 ARG A CA 1
ATOM 762 C C . ARG A 1 97 ? 6.379 13.558 -6.814 1.00 95.88 97 ARG A C 1
ATOM 764 O O . ARG A 1 97 ? 5.742 14.511 -6.378 1.00 95.88 97 ARG A O 1
ATOM 771 N N . ARG A 1 98 ? 6.584 13.353 -8.121 1.00 95.81 98 ARG A N 1
ATOM 772 C CA . ARG A 1 98 ? 6.077 14.257 -9.166 1.00 95.81 98 ARG A CA 1
ATOM 773 C C . ARG A 1 98 ? 4.557 14.345 -9.148 1.00 95.81 98 ARG A C 1
ATOM 775 O O . ARG A 1 98 ? 4.038 15.451 -9.209 1.00 95.81 98 ARG A O 1
ATOM 782 N N . TYR A 1 99 ? 3.871 13.211 -9.003 1.00 95.88 99 TYR A N 1
ATOM 783 C CA . TYR A 1 99 ? 2.413 13.178 -8.918 1.00 95.88 99 TYR A CA 1
ATOM 784 C C . TYR A 1 99 ? 1.879 14.073 -7.786 1.00 95.88 99 TYR A C 1
ATOM 786 O O . TYR A 1 99 ? 0.985 14.883 -8.009 1.00 95.88 99 TYR A O 1
ATOM 794 N N . PHE A 1 100 ? 2.455 13.979 -6.583 1.00 92.50 100 PHE A N 1
ATOM 795 C CA . PHE A 1 100 ? 1.988 14.768 -5.438 1.00 92.50 100 PHE A CA 1
ATOM 796 C C . PHE A 1 100 ? 2.359 16.254 -5.515 1.00 92.50 100 PHE A C 1
ATOM 798 O O . PHE A 1 100 ? 1.568 17.080 -5.077 1.00 92.50 100 PHE A O 1
ATOM 805 N N . LEU A 1 101 ? 3.510 16.603 -6.100 1.00 92.75 101 LEU A N 1
ATOM 806 C CA . LEU A 1 101 ? 3.898 18.004 -6.324 1.00 92.75 101 LEU A CA 1
ATOM 807 C C . LEU A 1 101 ? 3.007 18.721 -7.344 1.00 92.75 101 LEU A C 1
ATOM 809 O O . LEU A 1 101 ? 2.884 19.932 -7.288 1.00 92.75 101 LEU A O 1
ATOM 813 N N . GLN A 1 102 ? 2.421 17.995 -8.296 1.00 90.56 102 GLN A N 1
ATOM 814 C CA . GLN A 1 102 ? 1.523 18.577 -9.301 1.00 90.56 102 GLN A CA 1
ATOM 815 C C . GLN A 1 102 ? 0.094 18.781 -8.784 1.00 90.56 102 GLN A C 1
ATOM 817 O O . GLN A 1 102 ? -0.708 19.433 -9.447 1.00 90.56 102 GLN A O 1
ATOM 822 N N . ARG A 1 103 ? -0.247 18.168 -7.647 1.00 84.00 103 ARG A N 1
ATOM 823 C CA . ARG A 1 103 ? -1.609 18.127 -7.107 1.00 84.00 103 ARG A CA 1
ATOM 824 C C . ARG A 1 103 ? -1.821 19.086 -5.928 1.00 84.00 103 ARG A C 1
ATOM 826 O O . ARG A 1 103 ? -2.973 19.349 -5.591 1.00 84.00 103 ARG A O 1
ATOM 833 N N . GLY A 1 104 ? -0.744 19.544 -5.289 1.00 66.12 104 GLY A N 1
ATOM 834 C CA . GLY A 1 104 ? -0.751 20.540 -4.210 1.00 66.12 104 GLY A CA 1
ATOM 835 C C . GLY A 1 104 ? -0.212 21.870 -4.697 1.00 66.12 104 GLY A C 1
ATOM 836 O O . GLY A 1 104 ? -0.721 22.896 -4.203 1.00 66.12 104 GLY A O 1
#

pLDDT: mean 91.0, std 7.08, range [66.12, 97.62]

Radius of gyration: 12.94 Å; chains: 1; bounding box: 27×37×32 Å

Foldseek 3Di:
DLVVLVVCLVPPPCLLVVLLVQLQDPVHALVSNLSSLVSNVVCVVPPVDDLVSLQSSLVSLVNLLPDPPRADPVGDDSNVVSVVVNVVSLVPPVSNVVVVVVVD

Secondary structure (DSSP, 8-state):
-HHHHHHHTTT-TTH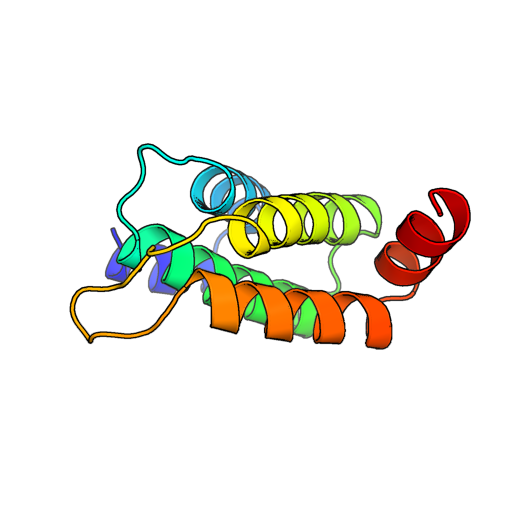HHHHHHHHH-TTS-HHHHHHHHHHHHHHHHHS---HHHHHHHHHHHHHHHT-TT-B-TT--BHHHHHHHHHHHHHHH-HHHHHHHHTT-

Sequence (104 aa):
RVNALRALSREDEEFMSYATRLVSNRKEKPNVRYEAMRSGMGRLNYQGETASIQVNFALAVEQLSGEQGVVTTDKRDVGAEAKELLAFLRRNFPAVRRYFLQRG

=== Feature glossary ===
Key to the feature types in this record:

pLDDT. pLDDT is the predicted lDDT-Cα score: AlphaFold's confidence that the local environment of each residue (all inter-atomic distances within 15 Å) is correctly placed. It is a per-residue number between 0 and 100, with higher meaning more reliable.

Radius of gyration, Cα contacts, bounding box. The geometric summary reports three shape descriptors. Rg (radius of gyration) measures how spread out the Cα atoms are about their centre of mass; compact globular proteins have small Rg, elongated or unfolded ones large. Cα contacts (<8 Å, |i−j|>4) count long-range residue pairs in spatial proximity — high for tightly packed folds, near zero for rods or random coil. The bounding-box extents give the protein's footprint along x, y, z in Å.

Backbone torsions (φ/ψ). Backbone dihedral angles. Every residue except chain termini has a φ (preceding-C → N → Cα → C) and a ψ (N → Cα → C → next-N). They are reported in degrees following the IUPAC sign convention. Secondary structure is essentially a statement about which (φ, ψ) basin each residue occupies.

Contact-map, Ramachandran, and PAE plots. Plot images: a contact map (which residues are close in 3D, as an N×N binary image), a Ramachandran scatter (backbone torsion angles, revealing secondary-structure composition at a glance), and — for AlphaFold structures — a PAE heatmap (pairwise prediction confidence).

Predicted aligned error. Predicted Aligned Error (PAE) is an AlphaFold confidence matrix: entry (i, j) is the expected error in the position of residue j, in ångströms, when the prediction is superimposed on the true structure at residue i. Low PAE within a block of residues means that block is internally rigid and well-predicted; high PAE between two blocks means their relative placement is uncertain even if each block individually is confident.

Secondary structure (3-state, P-SEA). Three-state secondary structure (P-SEA) collapses the eight DSSP classes into helix (a), strand (b), and coil (c). P-SEA assigns these from Cα geometry alone — distances and angles — without requiring backbone oxygens, so it works on any Cα trace.

Solvent-accessible surface area. Solvent-accessible surface area (SASA) is the area in Å² traced out by the centre of a 1.4 Å probe sphere (a water molecule) rolled over the protein's van der Waals surface (Shrake–Rupley / Lee–Richards construction). Buried residues have near-zero SASA; fully exposed residues can exceed 200 Å². The total SASA scales roughly with the number of surface residues.

Foldseek 3Di. The Foldseek 3Di string encodes local tertiary geometry as a 20-letter alphabet — one character per residue — derived from the relative positions of nearby Cα atoms. Unlike the amino-acid sequence, 3Di is a direct function of the 3D structure, so two proteins with the same fold have similar 3Di strings even at low sequence identity.

B-factor. For experimental (PDB) structures, the B-factor (temperature factor) quantifies the positional spread of each atom in the crystal — a combination of thermal vibration and static disorder — in units of Å². High B-factors mark flexible loops or poorly resolved regions; low B-factors mark the rigid, well-ordered core.

mmCIF coordinates. The mmCIF block holds the 3D Cartesian coordinates of each backbone atom (N, Cα, C, O) in ångströms. mmCIF is the PDB's canonical archive format — a tagged-loop text representation of the atomic model.

InterPro / GO / CATH / organism. Functional annotations link the protein to curated databases. InterPro entries identify conserved domains and families by matching the sequence against member-database signatures (Pfam, PROSITE, CDD, …). Gene Ontology (GO) terms describe molecular function, biological process, and cellular component in a controlled vocabulary. CATH places the structure in a hierarchical fold classification (Class/Architecture/Topology/Homologous-superfamily). The organism is the source species.

Rendered structure images. Structure images are PyMOL renders from six orthogonal camera directions. Cartoon representation draws helices as coils and strands as arrows; sticks shows the backbone as bonds; surface shows the solvent-excluded envelope. Rainbow coloring maps sequence position to hue (blue→red, N→C); chain coloring assigns a distinct color per polypeptide.

Sequence. This is the polypeptide sequence — one letter per residue, N-terminus first. Length ranges from a few dozen residues for small domains to over a thousand for large multi-domain proteins.

Secondary structure (8-state, DSSP). The SS8 string is DSSP's per-residue secondary-structure call. α-helix (H) means an i→i+4 H-bond ladder; β-strand (E) means the residue participates in a β-sheet; 3₁₀ (G) and π (I) are tighter and wider helices; T/S are turns/bends; '-' is loop.

Nearest PDB structures. Structural nearest neighbors (via Foldseek easy-search vs the PDB). Reported per hit: target PDB id, E-value, and alignment TM-score. A TM-score above ~0.5 is the conventional threshold for 'same fold'.